Protein AF-X1GBG1-F1 (afdb_monomer_lite)

Radius of gyration: 18.0 Å; chains: 1; bounding box: 41×39×55 Å

Structure (mmCIF, N/CA/C/O backbone):
data_AF-X1GBG1-F1
#
_entry.id   AF-X1GBG1-F1
#
loop_
_atom_site.group_PDB
_atom_site.id
_atom_site.type_symbol
_atom_site.label_atom_id
_atom_site.label_alt_id
_atom_site.label_comp_id
_atom_site.label_asym_id
_atom_site.label_entity_id
_atom_site.label_seq_id
_atom_site.pdbx_PDB_ins_code
_atom_site.Cartn_x
_atom_site.Cartn_y
_atom_site.Cartn_z
_atom_site.occupancy
_atom_site.B_iso_or_equiv
_atom_site.auth_seq_id
_atom_site.auth_comp_id
_atom_site.auth_asym_id
_atom_site.auth_atom_id
_atom_site.pdbx_PDB_model_num
ATOM 1 N N . ASP A 1 1 ? -18.356 -26.368 12.156 1.00 60.72 1 ASP A N 1
ATOM 2 C CA . ASP A 1 1 ? -19.304 -25.322 11.722 1.00 60.72 1 ASP A CA 1
ATOM 3 C C . ASP A 1 1 ? -18.580 -24.030 11.396 1.00 60.72 1 ASP A C 1
ATOM 5 O O . ASP A 1 1 ? -17.586 -23.720 12.041 1.00 60.72 1 ASP A O 1
ATOM 9 N N . THR A 1 2 ? -19.026 -23.311 10.364 1.00 82.19 2 THR A N 1
ATOM 10 C CA . THR A 1 2 ? -18.533 -21.966 10.023 1.00 82.19 2 THR A CA 1
ATOM 11 C C . THR A 1 2 ? -19.653 -20.953 10.252 1.00 82.19 2 THR A C 1
ATOM 13 O O . THR A 1 2 ? -20.828 -21.306 10.235 1.00 82.19 2 THR A O 1
ATOM 16 N N . MET A 1 3 ? -19.308 -19.677 10.428 1.00 81.81 3 MET A N 1
ATOM 17 C CA . MET A 1 3 ? -20.283 -18.601 10.669 1.00 81.81 3 MET A CA 1
ATOM 18 C C . MET A 1 3 ? -21.150 -18.245 9.441 1.00 81.81 3 MET A C 1
ATOM 20 O O . MET A 1 3 ? -21.905 -17.280 9.494 1.00 81.81 3 MET A O 1
ATOM 24 N N . GLY A 1 4 ? -21.001 -18.938 8.303 1.00 89.69 4 GLY A N 1
ATOM 25 C CA . GLY A 1 4 ? -21.716 -18.628 7.054 1.00 89.69 4 GLY A CA 1
ATOM 26 C C . GLY A 1 4 ? -21.374 -17.268 6.422 1.00 89.69 4 GLY A C 1
ATOM 27 O O . GLY A 1 4 ? -21.965 -16.890 5.413 1.00 89.69 4 GLY A O 1
ATOM 28 N N . ALA A 1 5 ? -20.419 -16.526 6.990 1.00 88.25 5 ALA A N 1
ATOM 29 C CA . ALA A 1 5 ? -20.007 -15.219 6.499 1.00 88.25 5 ALA A CA 1
ATOM 30 C C . ALA A 1 5 ? -19.201 -15.336 5.195 1.00 88.25 5 ALA A C 1
ATOM 32 O O . ALA A 1 5 ? -18.322 -16.190 5.054 1.00 88.25 5 ALA A O 1
ATOM 33 N N . LYS A 1 6 ? -19.476 -14.440 4.242 1.00 91.06 6 LYS A N 1
ATOM 34 C CA . LYS A 1 6 ? -18.751 -14.379 2.971 1.00 91.06 6 LYS A CA 1
ATOM 35 C C . LYS A 1 6 ? -17.321 -13.885 3.200 1.00 91.06 6 LYS A C 1
ATOM 37 O O . LYS A 1 6 ? -17.121 -12.802 3.744 1.00 91.06 6 LYS A O 1
ATOM 42 N N . LEU A 1 7 ? -16.336 -14.637 2.712 1.00 92.50 7 LEU A N 1
ATOM 43 C CA . LEU A 1 7 ? -14.944 -14.196 2.692 1.00 92.50 7 LEU A CA 1
ATOM 44 C C . LEU A 1 7 ? -14.714 -13.235 1.522 1.00 92.50 7 LEU A C 1
ATOM 46 O O . LEU A 1 7 ? -15.014 -13.556 0.371 1.00 92.50 7 LEU A O 1
ATOM 50 N N . LEU A 1 8 ? -14.172 -12.057 1.820 1.00 94.06 8 LEU A N 1
ATOM 51 C CA . LEU A 1 8 ? -13.908 -11.004 0.847 1.00 94.06 8 LEU A CA 1
ATOM 52 C C . LEU A 1 8 ? -12.472 -10.501 1.008 1.00 94.06 8 LEU A C 1
ATOM 54 O O . LEU A 1 8 ? -12.081 -10.081 2.092 1.00 94.06 8 LEU A O 1
ATOM 58 N N . MET A 1 9 ? -11.712 -10.485 -0.087 1.00 95.88 9 MET A N 1
ATOM 59 C CA . MET A 1 9 ? -10.422 -9.791 -0.139 1.00 95.88 9 MET A CA 1
ATOM 60 C C . MET A 1 9 ? -10.686 -8.295 -0.319 1.00 95.88 9 MET A C 1
ATOM 62 O O . MET A 1 9 ? -11.275 -7.907 -1.334 1.00 95.88 9 MET A O 1
ATOM 66 N N . LEU A 1 10 ? -10.304 -7.472 0.661 1.00 96.62 10 LEU A N 1
ATOM 67 C CA . LEU A 1 10 ? -10.627 -6.039 0.679 1.00 96.62 10 LEU A CA 1
ATOM 68 C C . LEU A 1 10 ? -9.930 -5.247 -0.439 1.00 96.62 10 LEU A C 1
ATOM 70 O O . LEU A 1 10 ? -10.446 -4.224 -0.877 1.00 96.62 10 LEU A O 1
ATOM 74 N N . ASP A 1 11 ? -8.781 -5.712 -0.924 1.00 97.06 11 ASP A N 1
ATOM 75 C CA . ASP A 1 11 ? -8.021 -5.110 -2.027 1.00 97.06 11 ASP A CA 1
ATOM 76 C C . ASP A 1 11 ? -8.216 -5.852 -3.365 1.00 97.06 11 ASP A C 1
ATOM 78 O O . ASP A 1 11 ? -7.444 -5.705 -4.320 1.00 97.06 11 ASP A O 1
ATOM 82 N N . GLY A 1 12 ? -9.294 -6.636 -3.455 1.00 95.75 12 GLY A N 1
ATOM 83 C CA . GLY A 1 12 ? -9.633 -7.450 -4.617 1.00 95.75 12 GLY A CA 1
ATOM 84 C C . GLY A 1 12 ? -8.842 -8.759 -4.683 1.00 95.75 12 GLY A C 1
ATOM 85 O O . GLY A 1 12 ? -7.922 -9.005 -3.913 1.00 95.75 12 GLY A O 1
ATOM 86 N N . LEU A 1 13 ? -9.199 -9.634 -5.627 1.00 93.56 13 LEU A N 1
ATOM 87 C CA . LEU A 1 13 ? -8.642 -10.997 -5.702 1.00 93.56 13 LEU A CA 1
ATOM 88 C C . LEU A 1 13 ? -7.121 -11.042 -5.922 1.00 93.56 13 LEU A C 1
ATOM 90 O O . LEU A 1 13 ? -6.471 -12.001 -5.519 1.00 93.56 13 LEU A O 1
ATOM 94 N N . VAL A 1 14 ? -6.562 -10.016 -6.567 1.00 92.81 14 VAL A N 1
ATOM 95 C CA . VAL A 1 14 ? -5.130 -9.925 -6.907 1.00 92.81 14 VAL A CA 1
ATOM 96 C C . VAL A 1 14 ? -4.407 -8.776 -6.191 1.00 92.81 14 VAL A C 1
ATOM 98 O O . VAL A 1 14 ? -3.224 -8.541 -6.445 1.00 92.81 14 VAL A O 1
ATOM 101 N N . GLY A 1 15 ? -5.092 -8.062 -5.290 1.00 94.31 15 GLY A N 1
ATOM 102 C CA . GLY A 1 15 ? -4.516 -6.971 -4.499 1.00 94.31 15 GLY A CA 1
ATOM 103 C C . GLY A 1 15 ? -4.257 -5.668 -5.264 1.00 94.31 15 GLY A C 1
ATOM 104 O O . GLY A 1 15 ? -3.269 -4.979 -5.002 1.00 94.31 15 GLY A O 1
ATOM 105 N N . THR A 1 16 ? -5.090 -5.358 -6.262 1.00 96.00 16 THR A N 1
ATOM 106 C CA . THR A 1 16 ? -4.973 -4.155 -7.112 1.00 96.00 16 THR A CA 1
ATOM 107 C C . THR A 1 16 ? -6.126 -3.169 -6.956 1.00 96.00 16 THR A C 1
ATOM 109 O O . THR A 1 16 ? -6.041 -2.065 -7.503 1.00 96.00 16 THR A O 1
ATOM 112 N N . ASP A 1 17 ? -7.198 -3.544 -6.250 1.00 97.50 17 ASP A N 1
ATOM 113 C CA . ASP A 1 17 ? -8.271 -2.612 -5.911 1.00 97.50 17 ASP A CA 1
ATOM 114 C C . ASP A 1 17 ? -7.799 -1.743 -4.749 1.00 97.50 17 ASP A C 1
ATOM 116 O O . ASP A 1 17 ? -7.669 -2.186 -3.608 1.00 97.50 17 ASP A O 1
ATOM 120 N N . ILE A 1 18 ? -7.462 -0.504 -5.084 1.00 97.56 18 ILE A N 1
ATOM 121 C CA . ILE A 1 18 ? -6.836 0.445 -4.167 1.00 97.56 18 ILE A CA 1
ATOM 122 C C . ILE A 1 18 ? -7.566 1.774 -4.234 1.00 97.56 18 ILE A C 1
ATOM 124 O O . ILE A 1 18 ? -8.017 2.189 -5.306 1.00 97.56 18 ILE A O 1
ATOM 128 N N . ILE A 1 19 ? -7.575 2.468 -3.109 1.00 97.81 19 ILE A N 1
ATOM 129 C CA . ILE A 1 19 ? -7.924 3.877 -3.008 1.00 97.81 19 ILE A CA 1
ATOM 130 C C . ILE A 1 19 ? -6.669 4.610 -2.553 1.00 97.81 19 ILE A C 1
ATOM 132 O O . ILE A 1 19 ? -6.057 4.251 -1.547 1.00 97.81 19 ILE A O 1
ATOM 136 N N . LYS A 1 20 ? -6.264 5.613 -3.331 1.00 97.69 20 LYS A N 1
ATOM 137 C CA . LYS A 1 20 ? -5.191 6.530 -2.953 1.00 97.69 20 LYS A CA 1
ATOM 138 C C . LYS A 1 20 ? -5.778 7.546 -1.982 1.00 97.69 20 LYS A C 1
ATOM 140 O O . LYS A 1 20 ? -6.573 8.387 -2.392 1.00 97.69 20 LYS A O 1
ATOM 145 N N . GLN A 1 21 ? -5.438 7.414 -0.707 1.00 98.06 21 GLN A N 1
ATOM 146 C CA . GLN A 1 21 ? -5.943 8.276 0.352 1.00 98.06 21 GLN A CA 1
ATOM 147 C C . GLN A 1 21 ? -4.839 9.241 0.789 1.00 98.06 21 GLN A C 1
ATOM 149 O O . GLN A 1 21 ? -3.838 8.777 1.343 1.00 98.06 21 GLN A O 1
ATOM 154 N N . PRO A 1 22 ? -5.002 10.559 0.591 1.00 98.25 22 PRO A N 1
ATOM 155 C CA . PRO A 1 22 ? -4.120 11.551 1.188 1.00 98.25 22 PRO A CA 1
ATOM 156 C C . PRO A 1 22 ? -4.129 11.430 2.713 1.00 98.25 22 PRO A C 1
ATOM 158 O O . PRO A 1 22 ? -5.180 11.224 3.321 1.00 98.25 22 PRO A O 1
ATOM 161 N N . VAL A 1 23 ? -2.963 11.574 3.333 1.00 97.38 23 VAL A N 1
ATOM 162 C CA . VAL A 1 23 ? -2.811 11.536 4.789 1.00 97.38 23 VAL A CA 1
ATOM 163 C C . VAL A 1 23 ? -1.731 12.520 5.215 1.00 97.38 23 VAL A C 1
ATOM 165 O O . VAL A 1 23 ? -0.752 12.717 4.503 1.00 97.38 23 VAL A O 1
ATOM 168 N N . ASN A 1 24 ? -1.879 13.131 6.386 1.00 96.06 24 ASN A N 1
ATOM 169 C CA . ASN A 1 24 ? -0.806 13.910 7.003 1.00 96.06 24 ASN A CA 1
ATOM 170 C C . ASN A 1 24 ? 0.032 13.010 7.927 1.00 96.06 24 ASN A C 1
ATOM 172 O O . ASN A 1 24 ? 0.028 13.174 9.147 1.00 96.06 24 ASN A O 1
ATOM 176 N N . GLY A 1 25 ? 0.664 11.991 7.341 1.00 95.69 25 GLY A N 1
ATOM 177 C CA . GLY A 1 25 ? 1.496 11.029 8.057 1.00 95.69 25 GLY A CA 1
ATOM 178 C C . GLY A 1 25 ? 2.918 11.542 8.282 1.00 95.69 25 GLY A C 1
ATOM 179 O O . GLY A 1 25 ? 3.383 12.485 7.641 1.00 95.69 25 GLY A O 1
ATOM 180 N N . LYS A 1 26 ? 3.652 10.895 9.190 1.00 97.50 26 LYS A N 1
ATOM 181 C CA . LYS A 1 26 ? 5.040 11.273 9.509 1.00 97.50 26 LYS A CA 1
ATOM 182 C C . LYS A 1 26 ? 6.023 10.888 8.395 1.00 97.50 26 LYS A C 1
ATOM 184 O O . LYS A 1 26 ? 7.070 11.515 8.243 1.00 97.50 26 LYS A O 1
ATOM 189 N N . ARG A 1 27 ? 5.728 9.829 7.642 1.00 97.38 27 ARG A N 1
ATOM 190 C CA . ARG A 1 27 ? 6.542 9.285 6.542 1.00 97.38 27 ARG A CA 1
ATOM 191 C C . ARG A 1 27 ? 5.776 9.288 5.221 1.00 97.38 27 ARG A C 1
ATOM 193 O O . ARG A 1 27 ? 6.407 9.417 4.173 1.00 97.38 27 ARG A O 1
ATOM 200 N N . PHE A 1 28 ? 4.452 9.152 5.252 1.00 97.94 28 PHE A N 1
ATOM 201 C CA . PHE A 1 28 ? 3.602 9.143 4.064 1.00 97.94 28 PHE A CA 1
ATOM 202 C C . PHE A 1 28 ? 2.661 10.343 4.006 1.00 97.94 28 PHE A C 1
ATOM 204 O O . PHE A 1 28 ? 2.037 10.715 4.989 1.00 97.94 28 PHE A O 1
ATOM 211 N N . ASN A 1 29 ? 2.519 10.896 2.802 1.00 97.81 29 ASN A N 1
ATOM 212 C CA . ASN A 1 29 ? 1.522 11.909 2.442 1.00 97.81 29 ASN A CA 1
ATOM 213 C C . ASN A 1 29 ? 0.273 11.324 1.746 1.00 97.81 29 ASN A C 1
ATOM 215 O O . ASN A 1 29 ? -0.708 12.016 1.499 1.00 97.81 29 ASN A O 1
ATOM 219 N N . GLU A 1 30 ? 0.336 10.048 1.374 1.00 98.06 30 GLU A N 1
ATOM 220 C CA . GLU A 1 30 ? -0.714 9.296 0.685 1.00 98.06 30 GLU A CA 1
ATOM 221 C C . GLU A 1 30 ? -0.502 7.815 0.998 1.00 98.06 30 GLU A C 1
ATOM 223 O O . GLU A 1 30 ? 0.645 7.361 1.011 1.00 98.06 30 GLU A O 1
ATOM 228 N N . VAL A 1 31 ? -1.568 7.058 1.221 1.00 98.44 31 VAL A N 1
ATOM 229 C CA . VAL A 1 31 ? -1.504 5.612 1.464 1.00 98.44 31 VAL A CA 1
ATOM 230 C C . VAL A 1 31 ? -2.466 4.857 0.555 1.00 98.44 31 VAL A C 1
ATOM 232 O O . VAL A 1 31 ? -3.418 5.420 0.013 1.00 98.44 31 VAL A O 1
ATOM 235 N N . LEU A 1 32 ? -2.200 3.564 0.366 1.00 98.44 32 LEU A N 1
ATOM 236 C CA . LEU A 1 32 ? -2.949 2.706 -0.552 1.00 98.44 32 LEU A CA 1
ATOM 237 C C . LEU A 1 32 ? -3.967 1.857 0.212 1.00 98.44 32 LEU A C 1
ATOM 239 O O . LEU A 1 32 ? -3.726 0.676 0.484 1.00 98.44 32 LEU A O 1
ATOM 243 N N . VAL A 1 33 ? -5.099 2.469 0.551 1.00 98.56 33 VAL A N 1
ATOM 244 C CA . VAL A 1 33 ? -6.216 1.840 1.268 1.00 98.56 33 VAL A CA 1
ATOM 245 C C . VAL A 1 33 ? -6.855 0.747 0.404 1.00 98.56 33 VAL A C 1
ATOM 247 O O . VAL A 1 33 ? -6.912 0.866 -0.823 1.00 98.56 33 VAL A O 1
ATOM 250 N N . ALA A 1 34 ? -7.309 -0.341 1.028 1.00 98.38 34 ALA A N 1
ATOM 251 C CA . ALA A 1 34 ? -7.969 -1.440 0.331 1.00 98.38 34 ALA A CA 1
ATOM 252 C C . ALA A 1 34 ? -9.305 -0.980 -0.285 1.00 98.38 34 ALA A C 1
ATOM 254 O O . ALA A 1 34 ? -10.174 -0.444 0.403 1.00 98.38 34 ALA A O 1
ATOM 255 N N . GLY A 1 35 ? -9.467 -1.154 -1.599 1.00 97.94 35 GLY A N 1
ATOM 256 C CA . GLY A 1 35 ? -10.483 -0.426 -2.361 1.00 97.94 35 GLY A CA 1
ATOM 257 C C . GLY A 1 35 ? -11.932 -0.820 -2.089 1.00 97.94 35 GLY A C 1
ATOM 258 O O . GLY A 1 35 ? -12.828 0.007 -2.261 1.00 97.94 35 GLY A O 1
ATOM 259 N N . ARG A 1 36 ? -12.184 -2.037 -1.603 1.00 97.75 36 ARG A N 1
ATOM 260 C CA . ARG A 1 36 ? -13.540 -2.499 -1.277 1.00 97.75 36 ARG A CA 1
ATOM 261 C C . ARG A 1 36 ? -14.049 -1.993 0.062 1.00 97.75 36 ARG A C 1
ATOM 263 O O . ARG A 1 36 ? -15.216 -2.195 0.365 1.00 97.75 36 ARG A O 1
ATOM 270 N N . LEU A 1 37 ? -13.231 -1.277 0.837 1.00 97.25 37 LEU A N 1
ATOM 271 C CA . LEU A 1 37 ? -13.713 -0.593 2.039 1.00 97.25 37 LEU A CA 1
ATOM 272 C C . LEU A 1 37 ? -14.858 0.387 1.740 1.00 97.25 37 LEU A C 1
ATOM 274 O O . LEU A 1 37 ? -15.718 0.575 2.589 1.00 97.25 37 LEU A O 1
ATOM 278 N N . LYS A 1 38 ? -14.938 0.917 0.511 1.00 96.81 38 LYS A N 1
ATOM 279 C CA . LYS A 1 38 ? -16.061 1.738 0.024 1.00 96.81 38 LYS A CA 1
ATOM 280 C C . LYS A 1 38 ? -17.423 1.029 0.011 1.00 96.81 38 LYS A C 1
ATOM 282 O O . LYS A 1 38 ? -18.439 1.692 -0.151 1.00 96.81 38 LYS A O 1
ATOM 287 N N . GLU A 1 39 ? -17.444 -0.302 0.083 1.00 97.19 39 GLU A N 1
ATOM 288 C CA . GLU A 1 39 ? -18.663 -1.119 0.004 1.00 97.19 39 GLU A CA 1
ATOM 289 C C . GLU A 1 39 ? -19.354 -1.294 1.368 1.00 97.19 39 GLU A C 1
ATOM 291 O O . GLU A 1 39 ? -20.394 -1.946 1.432 1.00 97.19 39 GLU A O 1
ATOM 296 N N . PHE A 1 40 ? -18.782 -0.761 2.455 1.00 97.12 40 PHE A N 1
ATOM 297 C CA . PHE A 1 40 ? -19.249 -1.003 3.821 1.00 97.12 40 PHE A CA 1
ATOM 298 C C . PHE A 1 40 ? -19.528 0.301 4.574 1.00 97.12 40 PHE A C 1
ATOM 300 O O . PHE A 1 40 ? -18.746 1.247 4.507 1.00 97.12 40 PHE A O 1
ATOM 307 N N . ASP A 1 41 ? -20.605 0.315 5.361 1.00 98.00 41 ASP A N 1
ATOM 308 C CA . ASP A 1 41 ? -20.988 1.471 6.184 1.00 98.00 41 ASP A CA 1
ATOM 309 C C . ASP A 1 41 ? -20.281 1.503 7.547 1.00 98.00 41 ASP A C 1
ATOM 311 O O . ASP A 1 41 ? -20.004 2.575 8.086 1.00 98.00 41 ASP A O 1
ATOM 315 N N . HIS A 1 42 ? -19.987 0.321 8.100 1.00 98.12 42 HIS A N 1
ATOM 316 C CA . HIS A 1 42 ? -19.395 0.129 9.423 1.00 98.12 42 HIS A CA 1
ATOM 317 C C . HIS A 1 42 ? -18.372 -1.009 9.416 1.00 98.12 42 HIS A C 1
ATOM 319 O O . HIS A 1 42 ? -18.482 -1.960 8.640 1.00 98.12 42 HIS A O 1
ATOM 325 N N . MET A 1 43 ? -17.394 -0.934 10.319 1.00 97.56 43 MET A N 1
ATOM 326 C CA . MET A 1 43 ? -16.343 -1.938 10.471 1.00 97.56 43 MET A CA 1
ATOM 327 C C . MET A 1 43 ? -16.233 -2.384 11.927 1.00 97.56 43 MET A C 1
ATOM 329 O O . MET A 1 43 ? -16.052 -1.560 12.819 1.00 97.56 43 MET A O 1
ATOM 333 N N . ILE A 1 44 ? -16.271 -3.698 12.160 1.00 97.06 44 ILE A N 1
ATOM 334 C CA . ILE A 1 44 ? -15.879 -4.304 13.437 1.00 97.06 44 ILE A CA 1
ATOM 335 C C . ILE A 1 44 ? -14.502 -4.931 13.246 1.00 97.06 44 ILE A C 1
ATOM 337 O O . ILE A 1 44 ? -14.351 -5.931 12.546 1.00 97.06 44 ILE A O 1
ATOM 341 N N . LEU A 1 45 ? -13.490 -4.344 13.877 1.00 96.69 45 LEU A N 1
ATOM 342 C CA . LEU A 1 45 ? -12.113 -4.802 13.792 1.00 96.69 45 LEU A CA 1
ATOM 343 C C . LEU A 1 45 ? -11.793 -5.746 14.954 1.00 96.69 45 LEU A C 1
ATOM 345 O O . LEU A 1 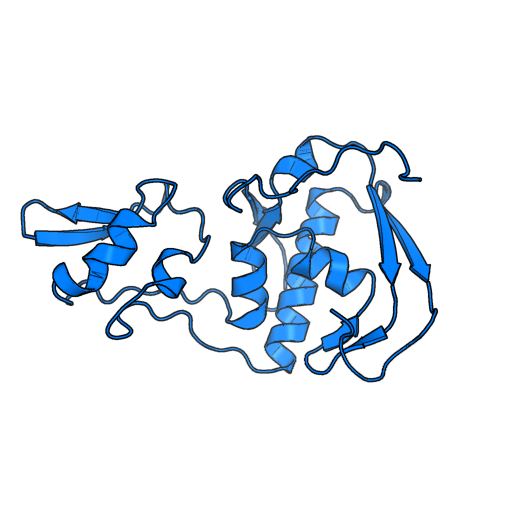45 ? -11.215 -5.348 15.969 1.00 96.69 45 LEU A O 1
ATOM 349 N N . ALA A 1 46 ? -12.167 -7.013 14.791 1.00 94.88 46 ALA A N 1
ATOM 350 C CA . ALA A 1 46 ? -11.793 -8.082 15.709 1.00 94.88 46 ALA A CA 1
ATOM 351 C C . ALA A 1 46 ? -10.316 -8.444 15.507 1.00 94.88 46 ALA A C 1
ATOM 353 O O . ALA A 1 46 ? -9.910 -8.855 14.421 1.00 94.88 46 ALA A O 1
ATOM 354 N N . THR A 1 47 ? -9.495 -8.246 16.538 1.00 94.44 47 THR A N 1
ATOM 355 C CA . THR A 1 47 ? -8.047 -8.439 16.448 1.00 94.44 47 THR A CA 1
ATOM 356 C C . THR A 1 47 ? -7.505 -9.236 17.619 1.00 94.44 47 THR A C 1
ATOM 358 O O . THR A 1 47 ? -7.758 -8.927 18.781 1.00 94.44 47 THR A O 1
ATOM 361 N N . HIS A 1 48 ? -6.682 -10.225 17.298 1.00 92.06 48 HIS A N 1
ATOM 362 C CA . HIS A 1 48 ? -5.869 -10.928 18.275 1.00 92.06 48 HIS A CA 1
ATOM 363 C C . HIS A 1 48 ? -4.664 -10.075 18.679 1.00 92.06 48 HIS A C 1
ATOM 365 O O . HIS A 1 48 ? -3.880 -9.642 17.828 1.00 92.06 48 HIS A O 1
ATOM 371 N N . PHE A 1 49 ? -4.533 -9.800 19.973 1.00 90.56 49 PHE A N 1
ATOM 372 C CA . PHE A 1 49 ? -3.406 -9.055 20.516 1.00 90.56 49 PHE A CA 1
ATOM 373 C C . PHE A 1 49 ? -2.258 -9.998 20.879 1.00 90.56 49 PHE A C 1
ATOM 375 O O . PHE A 1 49 ? -2.458 -10.971 21.603 1.00 90.56 49 PHE A O 1
ATOM 382 N N . LYS A 1 50 ? -1.043 -9.682 20.412 1.00 88.88 50 LYS A N 1
ATOM 383 C CA . LYS A 1 50 ? 0.131 -10.558 20.574 1.00 88.88 50 LYS A CA 1
ATOM 384 C C . LYS A 1 50 ? 1.464 -9.835 20.350 1.00 88.88 50 LYS A C 1
ATOM 386 O O . LYS A 1 50 ? 1.496 -8.776 19.725 1.00 88.88 50 LYS A O 1
ATOM 391 N N . GLY A 1 51 ? 2.583 -10.386 20.827 1.00 86.31 51 GLY A N 1
ATOM 392 C CA . GLY A 1 51 ? 3.924 -9.804 20.616 1.00 86.31 51 GLY A CA 1
ATOM 393 C C . GLY A 1 51 ? 4.413 -9.992 19.176 1.00 86.31 51 GLY A C 1
ATOM 394 O O . GLY A 1 51 ? 4.123 -11.011 18.572 1.00 86.31 51 GLY A O 1
ATOM 395 N N . HIS A 1 52 ? 5.115 -9.042 18.555 1.00 86.56 52 HIS A N 1
ATOM 396 C CA . HIS A 1 52 ? 5.557 -9.147 17.153 1.00 86.56 52 HIS A CA 1
ATOM 397 C C . HIS A 1 52 ? 6.975 -8.598 16.958 1.00 86.56 52 HIS A C 1
ATOM 399 O O . HIS A 1 52 ? 7.235 -7.431 17.247 1.00 86.56 52 HIS A O 1
ATOM 405 N N . GLY A 1 53 ? 7.878 -9.408 16.394 1.00 84.56 53 GLY A N 1
ATOM 406 C CA . GLY A 1 53 ? 9.307 -9.074 16.289 1.00 84.56 53 GLY A CA 1
ATOM 407 C C . GLY A 1 53 ? 9.606 -7.758 15.558 1.00 84.56 53 GLY A C 1
ATOM 408 O O . GLY A 1 53 ? 10.510 -7.027 15.956 1.00 84.56 53 GLY A O 1
ATOM 409 N N . GLY A 1 54 ? 8.812 -7.410 14.539 1.00 85.31 54 GLY A N 1
ATOM 410 C CA . GLY A 1 54 ? 8.985 -6.164 13.783 1.00 85.31 54 GLY A CA 1
ATOM 411 C C . GLY A 1 54 ? 8.282 -4.948 14.394 1.00 85.31 54 GLY A C 1
ATOM 412 O O . GLY A 1 54 ? 8.838 -3.857 14.420 1.00 85.31 54 GLY A O 1
ATOM 413 N N . SER A 1 55 ? 7.068 -5.113 14.924 1.00 88.69 55 SER A N 1
ATOM 414 C CA . SER A 1 55 ? 6.209 -3.983 15.341 1.00 88.69 55 SER A CA 1
ATOM 415 C C . SER A 1 55 ? 6.113 -3.809 16.856 1.00 88.69 55 SER A C 1
ATOM 417 O O . SER A 1 55 ? 5.393 -2.934 17.324 1.00 88.69 55 SER A O 1
ATOM 419 N N . GLY A 1 56 ? 6.792 -4.649 17.642 1.00 88.94 56 GLY A N 1
ATOM 420 C CA . GLY A 1 56 ? 6.595 -4.750 19.090 1.00 88.94 56 GLY A CA 1
ATOM 421 C C . GLY A 1 56 ? 5.332 -5.542 19.425 1.00 88.94 56 GLY A C 1
ATOM 422 O O . GLY A 1 56 ? 5.427 -6.632 19.981 1.00 88.94 56 GLY A O 1
ATOM 423 N N . PHE A 1 57 ? 4.167 -5.051 18.995 1.00 89.06 57 PHE A N 1
ATOM 424 C CA . PHE A 1 57 ? 2.872 -5.707 19.189 1.00 89.06 57 PHE A CA 1
ATOM 425 C C . PHE A 1 57 ? 2.069 -5.804 17.886 1.00 89.06 57 PHE A C 1
ATOM 427 O O . PHE A 1 57 ? 2.220 -5.001 16.960 1.00 89.06 57 PHE A O 1
ATOM 434 N N . GLY A 1 58 ? 1.222 -6.825 17.810 1.00 90.56 58 GLY A N 1
ATOM 435 C CA . GLY A 1 58 ? 0.080 -6.921 16.913 1.00 90.56 58 GLY A CA 1
ATOM 436 C C . GLY A 1 58 ? -1.196 -6.572 17.677 1.00 90.56 58 GLY A C 1
ATOM 437 O O . GLY A 1 58 ? -1.311 -6.857 18.864 1.00 90.56 58 GLY A O 1
ATOM 438 N N . GLY A 1 59 ? -2.129 -5.920 16.995 1.00 93.25 59 GLY A N 1
ATOM 439 C CA . GLY A 1 59 ? -3.365 -5.386 17.559 1.00 93.25 59 GLY A CA 1
ATOM 440 C C . GLY A 1 59 ? -4.081 -4.551 16.503 1.00 93.25 59 GLY A C 1
ATOM 441 O O . GLY A 1 59 ? -3.645 -4.522 15.344 1.00 93.25 59 GLY A O 1
ATOM 442 N N . SER A 1 60 ? -5.153 -3.857 16.885 1.00 96.25 60 SER A N 1
ATOM 443 C CA . SER A 1 60 ? -5.984 -3.080 15.953 1.00 96.25 60 SER A CA 1
ATOM 444 C C . SER A 1 60 ? -5.194 -2.165 15.011 1.00 96.25 60 SER A C 1
ATOM 446 O O . SER A 1 60 ? -5.474 -2.144 13.818 1.00 96.25 60 SER A O 1
ATOM 448 N N . ILE A 1 61 ? -4.154 -1.477 15.498 1.00 96.44 61 ILE A N 1
ATOM 449 C CA . ILE A 1 61 ? -3.336 -0.577 14.664 1.00 96.44 61 ILE A CA 1
ATOM 450 C C . ILE A 1 61 ? -2.643 -1.338 13.527 1.00 96.44 61 ILE A C 1
ATOM 452 O O . ILE A 1 61 ? -2.678 -0.894 12.385 1.00 96.44 61 ILE A O 1
ATOM 456 N N . LYS A 1 62 ? -2.047 -2.506 13.804 1.00 95.06 62 LYS A N 1
ATOM 457 C CA . LYS A 1 62 ? -1.418 -3.337 12.763 1.00 95.06 62 LYS A CA 1
ATOM 458 C C . LYS A 1 62 ? -2.465 -3.918 11.817 1.00 95.06 62 LYS A C 1
ATOM 460 O O . LYS A 1 62 ? -2.208 -4.021 10.622 1.00 95.06 62 LYS A O 1
ATOM 465 N N . ASN A 1 63 ? -3.632 -4.293 12.336 1.00 95.75 63 ASN A N 1
ATOM 466 C CA . ASN A 1 63 ? -4.717 -4.821 11.515 1.00 95.75 63 ASN A CA 1
ATOM 467 C C . ASN A 1 63 ? -5.232 -3.759 10.523 1.00 95.75 63 ASN A C 1
ATOM 469 O O . ASN A 1 63 ? -5.361 -4.042 9.337 1.00 95.75 63 ASN A O 1
ATOM 473 N N . LEU A 1 64 ? -5.361 -2.499 10.947 1.00 97.44 64 LEU A N 1
ATOM 474 C CA . LEU A 1 64 ? -5.614 -1.382 10.031 1.00 97.44 64 LEU A CA 1
ATOM 475 C C . LEU A 1 64 ? -4.434 -1.139 9.077 1.00 97.44 64 LEU A C 1
ATOM 477 O O . LEU A 1 64 ? -4.586 -1.215 7.861 1.00 97.44 64 LEU A O 1
ATOM 481 N N . GLY A 1 65 ? -3.243 -0.889 9.628 1.00 97.31 65 GLY A N 1
ATOM 482 C CA . GLY A 1 65 ? -2.075 -0.416 8.882 1.00 97.31 65 GLY A CA 1
ATOM 483 C C . GLY A 1 65 ? -1.433 -1.435 7.936 1.00 97.31 65 GLY A C 1
ATOM 484 O O . GLY A 1 65 ? -0.655 -1.049 7.064 1.00 97.31 65 GLY A O 1
ATOM 485 N N . ILE A 1 66 ? -1.745 -2.726 8.094 1.00 96.62 66 ILE A N 1
ATOM 486 C CA . ILE A 1 66 ? -1.269 -3.821 7.234 1.00 96.62 66 ILE A CA 1
ATOM 487 C C . ILE A 1 66 ? -2.422 -4.587 6.572 1.00 96.62 66 ILE A C 1
ATOM 489 O O . ILE A 1 66 ? -2.265 -5.016 5.433 1.00 96.62 66 ILE A O 1
ATOM 493 N N . GLY A 1 67 ? -3.542 -4.802 7.269 1.00 95.75 67 GLY A N 1
ATOM 494 C CA . GLY A 1 67 ? -4.656 -5.642 6.802 1.00 95.75 67 GLY A CA 1
ATOM 495 C C . GLY A 1 67 ? -5.767 -4.889 6.066 1.00 95.75 67 GLY A C 1
ATOM 496 O O . GLY A 1 67 ? -6.431 -5.478 5.219 1.00 95.75 67 GLY A O 1
ATOM 497 N N . CYS A 1 68 ? -5.946 -3.593 6.338 1.00 98.00 68 CYS A N 1
ATOM 498 C CA . CYS A 1 68 ? -6.937 -2.739 5.661 1.00 98.00 68 CYS A CA 1
ATOM 499 C C . CYS A 1 68 ? -6.321 -1.862 4.558 1.00 98.00 68 CYS A C 1
ATOM 501 O O . CYS A 1 68 ? -6.980 -0.993 3.983 1.00 98.00 68 CYS A O 1
ATOM 503 N N . VAL A 1 69 ? -5.052 -2.102 4.241 1.00 98.38 69 VAL A N 1
ATOM 504 C CA . VAL A 1 69 ? -4.370 -1.538 3.080 1.00 98.38 69 VAL A CA 1
ATOM 505 C C . VAL A 1 69 ? -4.195 -2.605 2.013 1.00 98.38 69 VAL A C 1
ATOM 507 O O . VAL A 1 69 ? -4.229 -3.803 2.282 1.00 98.38 69 VAL A O 1
ATOM 510 N N . SER A 1 70 ? -3.989 -2.163 0.783 1.00 97.69 70 SER A N 1
ATOM 511 C CA . SER A 1 70 ? -3.677 -3.060 -0.324 1.00 97.69 70 SER A CA 1
ATOM 512 C C . SER A 1 70 ? -2.330 -3.758 -0.153 1.00 97.69 70 SER A C 1
ATOM 514 O O . SER A 1 70 ? -1.460 -3.305 0.600 1.00 97.69 70 SER A O 1
ATOM 516 N N . LYS A 1 71 ? -2.090 -4.799 -0.955 1.00 96.06 71 LYS A N 1
ATOM 517 C CA . LYS A 1 71 ? -0.759 -5.402 -1.130 1.00 96.06 71 LYS A CA 1
ATOM 518 C C . LYS A 1 71 ? 0.345 -4.355 -1.318 1.00 96.06 71 LYS A C 1
ATOM 520 O O . LYS A 1 71 ? 1.421 -4.493 -0.739 1.00 96.06 71 LYS A O 1
ATOM 525 N N . GLY A 1 72 ? 0.063 -3.296 -2.079 1.00 96.56 72 GLY A N 1
ATOM 526 C CA . GLY A 1 72 ? 0.971 -2.168 -2.260 1.00 96.56 72 GLY A CA 1
ATOM 527 C C . GLY A 1 72 ? 1.243 -1.393 -0.981 1.00 96.56 72 GLY A C 1
ATOM 528 O O . GLY A 1 72 ? 2.401 -1.198 -0.623 1.00 96.56 72 GLY A O 1
ATOM 529 N N . GLY A 1 73 ? 0.190 -1.018 -0.254 1.00 97.69 73 GLY A N 1
ATOM 530 C CA . GLY A 1 73 ? 0.312 -0.320 1.028 1.00 97.69 73 GLY A CA 1
ATOM 531 C C . GLY A 1 73 ? 1.064 -1.146 2.075 1.00 97.69 73 GLY A C 1
ATOM 532 O O . GLY A 1 73 ? 1.875 -0.604 2.824 1.00 97.69 73 GLY A O 1
ATOM 533 N N . LYS A 1 74 ? 0.881 -2.474 2.076 1.00 97.19 74 LYS A N 1
ATOM 534 C CA . LYS A 1 74 ? 1.659 -3.396 2.914 1.00 97.19 74 LYS A CA 1
ATOM 535 C C . LYS A 1 74 ? 3.140 -3.387 2.547 1.00 97.19 74 LYS A C 1
ATOM 537 O O . LYS A 1 74 ? 3.969 -3.326 3.451 1.00 97.19 74 LYS A O 1
ATOM 542 N N . VAL A 1 75 ? 3.492 -3.464 1.261 1.00 97.38 75 VAL A N 1
ATOM 543 C CA . VAL A 1 75 ? 4.903 -3.388 0.835 1.00 97.38 75 VAL A CA 1
ATOM 544 C C . VAL A 1 75 ? 5.494 -2.034 1.211 1.00 97.38 75 VAL A C 1
ATOM 546 O O . VAL A 1 75 ? 6.575 -1.997 1.794 1.00 97.38 75 VAL A O 1
ATOM 549 N N . GLN A 1 76 ? 4.753 -0.950 0.974 1.00 97.81 76 GLN A N 1
ATOM 550 C CA . GLN A 1 76 ? 5.177 0.395 1.345 1.00 97.81 76 GLN A CA 1
ATOM 551 C C . GLN A 1 76 ? 5.434 0.516 2.841 1.00 97.81 76 GLN A C 1
ATOM 553 O O . GLN A 1 76 ? 6.444 1.094 3.203 1.00 97.81 76 GLN A O 1
ATOM 558 N N . ALA A 1 77 ? 4.614 -0.096 3.699 1.00 97.38 77 ALA A N 1
ATOM 559 C CA . ALA A 1 77 ? 4.871 -0.103 5.137 1.00 97.38 77 ALA A CA 1
ATOM 560 C C . ALA A 1 77 ? 6.209 -0.756 5.517 1.00 97.38 77 ALA A C 1
ATOM 562 O 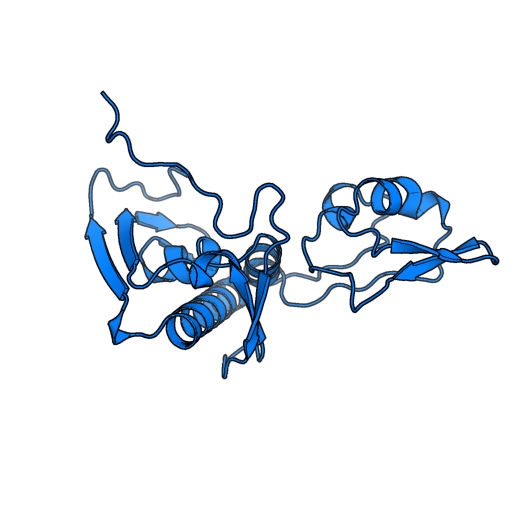O . ALA A 1 77 ? 6.797 -0.363 6.512 1.00 97.38 77 ALA A O 1
ATOM 563 N N . HIS A 1 78 ? 6.672 -1.765 4.769 1.00 96.25 78 HIS A N 1
ATOM 564 C CA . HIS A 1 78 ? 7.898 -2.513 5.087 1.00 96.25 78 HIS A CA 1
ATOM 565 C C . HIS A 1 78 ? 9.153 -1.952 4.417 1.00 96.25 78 HIS A C 1
ATOM 567 O O . HIS A 1 78 ? 10.254 -2.188 4.909 1.00 96.25 78 HIS A O 1
ATOM 573 N N . MET A 1 79 ? 9.004 -1.282 3.276 1.00 96.50 79 MET A N 1
ATOM 574 C CA . MET A 1 79 ? 10.126 -0.905 2.409 1.00 96.50 79 MET A CA 1
ATOM 575 C C . MET A 1 79 ? 10.188 0.603 2.138 1.00 96.50 79 MET A C 1
ATOM 577 O O . MET A 1 79 ? 11.203 1.101 1.658 1.00 96.50 79 MET A O 1
ATOM 581 N N . GLY A 1 80 ? 9.142 1.350 2.491 1.00 96.00 80 GLY A N 1
ATOM 582 C CA . GLY A 1 80 ? 8.934 2.729 2.072 1.00 96.00 80 GLY A CA 1
ATOM 583 C C . GLY A 1 80 ? 8.313 2.832 0.674 1.00 96.00 80 GLY A C 1
ATOM 584 O O . GLY A 1 80 ? 7.924 1.847 0.050 1.00 96.00 80 GLY A O 1
ATOM 585 N N . LYS A 1 81 ? 8.205 4.061 0.157 1.00 95.38 81 LYS A N 1
ATOM 586 C CA . LYS A 1 81 ? 7.578 4.339 -1.150 1.00 95.38 81 LYS A CA 1
ATOM 587 C C . LYS A 1 81 ? 8.506 4.172 -2.354 1.00 95.38 81 LYS A C 1
ATOM 589 O O . LYS A 1 81 ? 8.038 4.337 -3.481 1.00 95.38 81 LYS A O 1
ATOM 594 N N . LYS A 1 82 ? 9.793 3.872 -2.145 1.00 96.25 82 LYS A N 1
ATOM 595 C CA . LYS A 1 82 ? 10.737 3.712 -3.255 1.00 96.25 82 LYS A CA 1
ATOM 596 C C . LYS A 1 82 ? 10.232 2.600 -4.182 1.00 96.25 82 LYS A C 1
ATOM 598 O O . LYS A 1 82 ? 9.815 1.538 -3.724 1.00 96.25 82 LYS A O 1
ATOM 603 N N . PHE A 1 83 ? 10.187 2.884 -5.480 1.00 96.62 83 PHE A N 1
ATOM 604 C CA . PHE A 1 83 ? 9.778 1.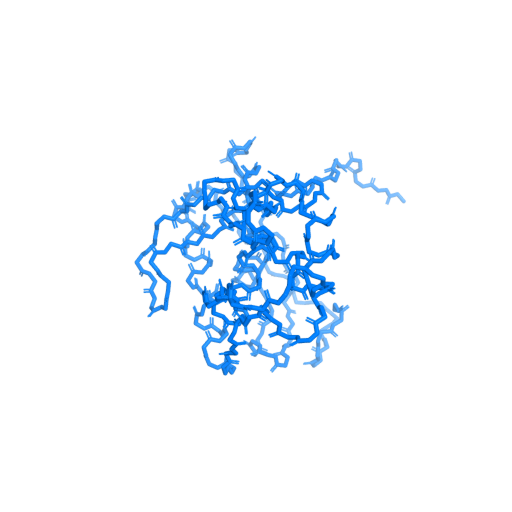925 -6.504 1.00 96.62 83 PHE A CA 1
ATOM 605 C C . PHE A 1 83 ? 10.324 2.351 -7.866 1.00 96.62 83 PHE A C 1
ATOM 607 O O . PHE A 1 83 ? 9.595 2.782 -8.763 1.00 96.62 83 PHE A O 1
ATOM 614 N N . GLU A 1 84 ? 11.642 2.290 -7.968 1.00 96.50 84 GLU A N 1
ATOM 615 C CA . GLU A 1 84 ? 12.415 2.802 -9.091 1.00 96.50 84 GLU A CA 1
ATOM 616 C C . GLU A 1 84 ? 12.810 1.659 -10.022 1.00 96.50 84 GLU A C 1
ATOM 618 O O . GLU A 1 84 ? 13.143 0.558 -9.582 1.00 96.50 84 GLU A O 1
ATOM 623 N N . PHE A 1 85 ? 12.745 1.923 -11.322 1.00 97.00 85 PHE A N 1
ATOM 624 C CA . PHE A 1 85 ? 13.092 0.974 -12.373 1.00 97.00 85 PHE A CA 1
ATOM 625 C C . PHE A 1 85 ? 14.358 1.473 -13.063 1.00 97.00 85 PHE A C 1
ATOM 627 O O . PHE A 1 85 ? 14.461 2.657 -13.385 1.00 97.00 85 PHE A O 1
ATOM 634 N N . ASN A 1 86 ? 15.307 0.578 -13.328 1.00 96.00 86 ASN A N 1
ATOM 635 C CA . ASN A 1 86 ? 16.429 0.882 -14.203 1.00 96.00 86 ASN A CA 1
ATOM 636 C C . ASN A 1 86 ? 15.959 0.832 -15.665 1.00 96.00 86 ASN A C 1
ATOM 638 O O . ASN A 1 86 ? 15.970 -0.228 -16.294 1.00 96.00 86 ASN A O 1
ATOM 642 N N . PHE A 1 87 ? 15.524 1.970 -16.201 1.00 94.06 87 PHE A N 1
ATOM 643 C CA . PHE A 1 87 ? 15.030 2.076 -17.579 1.00 94.06 87 PHE A CA 1
ATOM 644 C C . PHE A 1 87 ? 16.121 1.913 -18.652 1.00 94.06 87 PHE A C 1
ATOM 646 O O . PHE A 1 87 ? 15.793 1.799 -19.831 1.00 94.06 87 PHE A O 1
ATOM 653 N N . GLU A 1 88 ? 17.397 1.875 -18.260 1.00 92.50 88 GLU A N 1
ATOM 654 C CA . GLU A 1 88 ? 18.528 1.610 -19.157 1.00 92.50 88 GLU A CA 1
ATOM 655 C C . GLU A 1 88 ? 18.844 0.111 -19.276 1.00 92.50 88 GLU A C 1
ATOM 657 O O . GLU A 1 88 ? 19.585 -0.294 -20.171 1.00 92.50 88 GLU A O 1
ATOM 662 N N . ALA A 1 89 ? 18.287 -0.729 -18.395 1.00 93.00 89 ALA A N 1
ATOM 663 C CA . ALA A 1 89 ? 18.498 -2.169 -18.453 1.00 93.00 89 ALA A CA 1
ATOM 664 C C . ALA A 1 89 ? 17.807 -2.797 -19.684 1.00 93.00 89 ALA A C 1
ATOM 666 O O . ALA A 1 89 ? 16.731 -2.341 -20.087 1.00 93.00 89 ALA A O 1
ATOM 667 N N . PRO A 1 90 ? 18.375 -3.874 -20.261 1.00 92.94 90 PRO A N 1
ATOM 668 C CA . PRO A 1 90 ? 17.773 -4.570 -21.393 1.00 92.94 90 PRO A CA 1
ATOM 669 C C . PRO A 1 90 ? 16.357 -5.067 -21.087 1.00 92.94 90 PRO A C 1
ATOM 671 O O . PRO A 1 90 ? 16.084 -5.567 -19.993 1.00 92.94 90 PRO A O 1
ATOM 674 N N . ILE A 1 91 ? 15.457 -5.022 -22.074 1.00 93.62 91 ILE A N 1
ATOM 675 C CA . ILE A 1 91 ? 14.073 -5.494 -21.902 1.00 93.62 91 ILE A CA 1
ATOM 676 C C . ILE A 1 91 ? 13.987 -6.975 -21.497 1.00 93.62 91 ILE A C 1
ATOM 678 O O . ILE A 1 91 ? 13.060 -7.368 -20.784 1.00 93.62 91 ILE A O 1
ATOM 682 N N . SER A 1 92 ? 14.996 -7.779 -21.858 1.00 94.12 92 SER A N 1
ATOM 683 C CA . SER A 1 92 ? 15.139 -9.180 -21.440 1.00 94.12 92 SER A CA 1
ATOM 684 C C . SER A 1 92 ? 15.102 -9.359 -19.915 1.00 94.12 92 SER A C 1
ATOM 686 O O . SER A 1 92 ? 14.619 -10.376 -19.411 1.00 94.12 92 SER A O 1
ATOM 688 N N . ASP A 1 93 ? 15.545 -8.353 -19.156 1.00 95.44 93 ASP A N 1
ATOM 689 C CA . ASP A 1 93 ? 15.551 -8.383 -17.689 1.00 95.44 93 ASP A CA 1
ATOM 690 C C . ASP A 1 93 ? 14.156 -8.138 -17.092 1.00 95.44 93 ASP A C 1
ATOM 692 O O . ASP A 1 93 ? 13.880 -8.506 -15.944 1.00 95.44 93 ASP A O 1
ATOM 696 N N . TYR A 1 94 ? 13.241 -7.596 -17.900 1.00 96.38 94 TYR A N 1
ATOM 697 C CA . TYR A 1 94 ? 11.865 -7.279 -17.535 1.00 96.38 94 TYR A CA 1
ATOM 698 C C . TYR A 1 94 ? 10.826 -8.256 -18.088 1.00 96.38 94 TYR A C 1
ATOM 700 O O . TYR A 1 94 ? 9.656 -8.127 -17.737 1.00 96.38 94 TYR A O 1
ATOM 708 N N . GLU A 1 95 ? 11.195 -9.267 -18.879 1.00 94.62 95 GLU A N 1
ATOM 709 C CA . GLU A 1 95 ? 10.232 -10.189 -19.512 1.00 94.62 95 GLU A CA 1
ATOM 710 C C . GLU A 1 95 ? 9.195 -10.769 -18.537 1.00 94.62 95 GLU A C 1
ATOM 712 O O . GLU A 1 95 ? 8.000 -10.831 -18.831 1.00 94.62 95 GLU A O 1
ATOM 717 N N . LYS A 1 96 ? 9.637 -11.192 -17.345 1.00 96.50 96 LYS A N 1
ATOM 718 C CA . LYS A 1 96 ? 8.733 -11.707 -16.303 1.00 96.50 96 LYS A CA 1
ATOM 719 C C . LYS A 1 96 ? 7.899 -10.596 -15.662 1.00 96.50 96 LYS A C 1
ATOM 721 O O . LYS A 1 96 ? 6.740 -10.829 -15.329 1.00 96.50 96 LYS A O 1
ATOM 726 N N . CYS A 1 97 ? 8.473 -9.404 -15.511 1.00 97.38 97 CYS A N 1
ATOM 727 C CA . CYS A 1 97 ? 7.797 -8.221 -14.982 1.00 97.38 97 CYS A CA 1
ATOM 728 C C . CYS A 1 97 ? 6.642 -7.782 -15.894 1.00 97.38 97 CYS A C 1
ATOM 730 O O . CYS A 1 97 ? 5.562 -7.485 -15.385 1.00 97.38 97 CYS A O 1
ATOM 732 N N . LEU A 1 98 ? 6.852 -7.800 -17.217 1.00 96.50 98 LEU A N 1
ATOM 733 C CA . LEU A 1 98 ? 5.824 -7.528 -18.226 1.00 96.50 98 LEU A CA 1
ATOM 734 C C . LEU A 1 98 ? 4.664 -8.526 -18.097 1.00 96.50 98 LEU A C 1
ATOM 736 O O . LEU A 1 98 ? 3.514 -8.124 -17.951 1.00 96.50 98 LEU A O 1
ATOM 740 N N . LYS A 1 99 ? 4.977 -9.829 -18.062 1.00 96.44 99 LYS A N 1
ATOM 741 C CA . LYS A 1 99 ? 3.980 -10.914 -18.027 1.00 96.44 99 LYS A CA 1
ATOM 742 C C . LYS A 1 99 ? 3.136 -10.948 -16.752 1.00 96.44 99 LYS A C 1
ATOM 744 O O . LYS A 1 99 ? 1.967 -11.305 -16.817 1.00 96.44 99 LYS A O 1
ATOM 749 N N . ILE A 1 100 ? 3.712 -10.619 -15.593 1.00 96.94 100 ILE A N 1
ATOM 750 C CA . ILE A 1 100 ? 2.981 -10.674 -14.316 1.00 96.94 100 ILE A CA 1
ATOM 751 C C . ILE A 1 100 ? 2.137 -9.421 -14.047 1.00 96.94 100 ILE A C 1
ATOM 753 O O . ILE A 1 100 ? 1.353 -9.410 -13.101 1.00 96.94 100 ILE A O 1
ATOM 757 N N . CYS A 1 101 ? 2.324 -8.335 -14.806 1.00 97.12 101 CYS A N 1
ATOM 758 C CA . CYS A 1 101 ? 1.663 -7.067 -14.522 1.00 97.12 101 CYS A CA 1
ATOM 759 C C . CYS A 1 101 ? 0.142 -7.179 -14.754 1.00 97.12 101 CYS A C 1
ATOM 761 O O . CYS A 1 101 ? -0.296 -7.213 -15.900 1.00 97.12 101 CYS A O 1
ATOM 763 N N . PRO A 1 102 ? -0.698 -7.165 -13.702 1.00 95.81 102 PRO A N 1
ATOM 764 C CA . PRO A 1 102 ? -2.133 -7.442 -13.829 1.00 95.81 102 PRO A CA 1
ATOM 765 C C . PRO A 1 102 ? -2.897 -6.308 -14.522 1.00 95.81 102 PRO A C 1
ATOM 767 O O . PRO A 1 102 ? -4.029 -6.495 -14.953 1.00 95.81 102 PRO A O 1
ATOM 770 N N . THR A 1 103 ? -2.304 -5.114 -14.586 1.00 96.06 103 THR A N 1
ATOM 771 C CA . THR A 1 103 ? -2.923 -3.914 -15.154 1.00 96.06 103 THR A CA 1
ATOM 772 C C . THR A 1 103 ? -2.303 -3.493 -16.479 1.00 96.06 103 THR A C 1
ATOM 774 O O . THR A 1 103 ? -2.655 -2.436 -16.998 1.00 96.06 103 THR A O 1
ATOM 777 N N . ASN A 1 104 ? -1.376 -4.292 -17.028 1.00 95.88 104 ASN A N 1
ATOM 778 C CA . ASN A 1 104 ? -0.615 -3.954 -18.235 1.00 95.88 104 ASN A CA 1
ATOM 779 C C . ASN A 1 104 ? 0.064 -2.573 -18.143 1.00 95.88 104 ASN A C 1
ATOM 781 O O . ASN A 1 104 ? 0.172 -1.845 -19.129 1.00 95.88 104 ASN A O 1
ATOM 785 N N . ALA A 1 105 ? 0.497 -2.196 -16.935 1.00 97.50 105 ALA A N 1
ATOM 786 C CA . ALA A 1 105 ? 1.200 -0.943 -16.687 1.00 97.50 105 ALA A CA 1
ATOM 787 C C . ALA A 1 105 ? 2.649 -0.974 -17.187 1.00 97.50 105 ALA A C 1
ATOM 789 O O . ALA A 1 105 ? 3.251 0.075 -17.365 1.00 97.50 105 ALA A O 1
ATOM 790 N N . LEU A 1 106 ? 3.227 -2.156 -17.397 1.00 97.06 106 LEU A N 1
ATOM 791 C CA . LEU A 1 106 ? 4.561 -2.311 -17.966 1.00 97.06 106 LEU A CA 1
ATOM 792 C C . LEU A 1 106 ? 4.428 -2.768 -19.417 1.00 97.06 106 LEU A C 1
ATOM 794 O O . LEU A 1 106 ? 3.719 -3.736 -19.691 1.00 97.06 106 LEU A O 1
ATOM 798 N N . ARG A 1 107 ? 5.106 -2.079 -20.333 1.00 94.94 107 ARG A N 1
ATOM 799 C CA . ARG A 1 107 ? 5.106 -2.393 -21.765 1.00 94.94 107 ARG A CA 1
ATOM 800 C C . ARG A 1 107 ? 6.479 -2.161 -22.374 1.00 94.94 107 ARG A C 1
ATOM 802 O O . ARG A 1 107 ? 7.257 -1.362 -21.864 1.00 94.94 107 ARG A O 1
ATOM 809 N N . GLU A 1 108 ? 6.744 -2.843 -23.473 1.00 94.81 108 GLU A N 1
ATOM 810 C CA . GLU A 1 108 ? 7.908 -2.584 -24.313 1.00 94.81 108 GLU A CA 1
ATOM 811 C C . GLU A 1 108 ? 7.587 -1.453 -25.300 1.00 94.81 108 GLU A C 1
ATOM 813 O O . GLU A 1 108 ? 6.479 -1.367 -25.843 1.00 94.81 108 GLU A O 1
ATOM 818 N N . SER A 1 109 ? 8.528 -0.533 -25.473 1.00 91.69 109 SER A N 1
ATOM 819 C CA . SER A 1 109 ? 8.470 0.529 -26.470 1.00 91.69 109 SER A CA 1
ATOM 820 C C . SER A 1 109 ? 8.914 0.023 -27.850 1.00 91.69 109 SER A C 1
ATOM 822 O O . SER A 1 109 ? 9.584 -1.003 -27.944 1.00 91.69 109 SER A O 1
ATOM 824 N N . PRO A 1 110 ? 8.619 0.754 -28.941 1.00 90.69 110 PRO A N 1
ATOM 825 C CA . PRO A 1 110 ? 9.110 0.387 -30.271 1.00 90.69 110 PRO A CA 1
ATOM 826 C C . PRO A 1 110 ? 10.642 0.308 -30.385 1.00 90.69 110 PRO A C 1
ATOM 828 O O . PRO A 1 110 ? 11.147 -0.420 -31.232 1.00 90.69 110 PRO A O 1
ATOM 831 N N . ASP A 1 111 ? 11.380 1.043 -29.545 1.00 89.81 111 ASP A N 1
ATOM 832 C CA . ASP A 1 111 ? 12.847 1.010 -29.455 1.00 89.81 111 ASP A CA 1
ATOM 833 C C . ASP A 1 111 ? 13.387 -0.050 -28.473 1.00 89.81 111 ASP A C 1
ATOM 835 O O . ASP A 1 111 ? 14.575 -0.042 -28.160 1.00 89.81 111 ASP A O 1
ATOM 839 N N . GLY A 1 112 ? 12.540 -0.968 -27.989 1.00 89.50 112 GLY A N 1
ATOM 840 C CA . GLY A 1 112 ? 12.952 -2.095 -27.146 1.00 89.50 112 GLY A CA 1
ATOM 841 C C . GLY A 1 112 ? 13.277 -1.718 -25.698 1.00 89.50 112 GLY A C 1
ATOM 842 O O . GLY A 1 112 ? 14.075 -2.390 -25.045 1.00 89.50 112 GLY A O 1
ATOM 843 N N . LYS A 1 113 ? 12.695 -0.629 -25.182 1.00 91.06 113 LYS A N 1
ATOM 844 C CA . LYS A 1 113 ? 12.868 -0.162 -23.798 1.00 91.06 113 LYS A CA 1
ATOM 845 C C . LYS A 1 113 ? 11.618 -0.394 -22.966 1.00 91.06 113 LYS A C 1
ATOM 847 O O . LYS A 1 113 ? 10.502 -0.495 -23.473 1.00 91.06 113 LYS A O 1
ATOM 852 N N . LEU A 1 114 ? 11.798 -0.446 -21.651 1.00 95.75 114 LEU A N 1
ATOM 853 C CA . LEU A 1 114 ? 10.675 -0.529 -20.730 1.00 95.75 114 LEU A CA 1
ATOM 854 C C . LEU A 1 114 ? 9.958 0.823 -20.636 1.00 95.75 114 LEU A C 1
ATOM 856 O O . LEU A 1 114 ? 10.571 1.846 -20.347 1.00 95.75 114 LEU A O 1
ATOM 860 N N . ILE A 1 115 ? 8.637 0.804 -20.766 1.00 95.19 115 ILE A N 1
ATOM 861 C CA . ILE A 1 115 ? 7.758 1.905 -20.380 1.00 95.19 115 ILE A CA 1
ATOM 862 C C . ILE A 1 115 ? 6.892 1.448 -19.211 1.00 95.19 115 ILE A C 1
ATOM 864 O O . ILE A 1 115 ? 6.268 0.384 -19.260 1.00 95.19 115 ILE A O 1
ATOM 868 N N . ARG A 1 116 ? 6.804 2.298 -18.186 1.00 96.44 116 ARG A N 1
ATOM 869 C CA . ARG A 1 116 ? 5.834 2.178 -17.100 1.00 96.44 116 ARG A CA 1
ATOM 870 C C . ARG A 1 116 ? 4.760 3.257 -17.238 1.00 96.44 116 ARG A C 1
ATOM 872 O O . ARG A 1 116 ? 5.054 4.444 -17.212 1.00 96.44 116 ARG A O 1
ATOM 879 N N . ASP A 1 117 ? 3.517 2.825 -17.375 1.00 96.88 117 ASP A N 1
ATOM 880 C CA . ASP A 1 117 ? 2.317 3.653 -17.325 1.00 96.88 117 ASP A CA 1
ATOM 881 C C . ASP A 1 117 ? 1.925 3.870 -15.853 1.00 96.88 117 ASP A C 1
ATOM 883 O O . ASP A 1 117 ? 1.458 2.952 -15.167 1.00 96.88 117 ASP A O 1
ATOM 887 N N . GLU A 1 118 ? 2.186 5.074 -15.341 1.00 94.25 118 GLU A N 1
ATOM 888 C CA . GLU A 1 118 ? 1.922 5.439 -13.944 1.00 94.25 118 GLU A CA 1
ATOM 889 C C . GLU A 1 118 ? 0.424 5.486 -13.611 1.00 94.25 118 GLU A C 1
ATOM 891 O O . GLU A 1 118 ? 0.048 5.214 -12.471 1.00 94.25 118 GLU A O 1
ATOM 896 N N . GLU A 1 119 ? -0.445 5.755 -14.589 1.00 94.94 119 GLU A N 1
ATOM 897 C CA . GLU A 1 119 ? -1.897 5.795 -14.375 1.00 94.94 119 GLU A CA 1
ATOM 898 C C . GLU A 1 119 ? -2.467 4.386 -14.186 1.00 94.94 119 GLU A C 1
ATOM 900 O O . GLU A 1 119 ? -3.337 4.153 -13.341 1.00 94.94 119 GLU A O 1
ATOM 905 N N . LYS A 1 120 ? -1.932 3.410 -14.927 1.00 96.44 120 LYS A N 1
ATOM 906 C CA . LYS A 1 120 ? -2.311 1.996 -14.786 1.00 96.44 120 LYS A CA 1
ATOM 907 C C . LYS A 1 120 ? -1.604 1.297 -13.635 1.00 96.44 120 LYS A C 1
ATOM 909 O O . LYS A 1 120 ? -2.053 0.233 -13.192 1.00 96.44 120 LYS A O 1
ATOM 914 N N . CYS A 1 121 ? -0.479 1.822 -13.157 1.00 96.75 121 CYS A N 1
ATOM 915 C CA . CYS A 1 121 ? 0.277 1.190 -12.087 1.00 96.75 121 CYS A CA 1
ATOM 916 C C . CYS A 1 121 ? -0.489 1.266 -10.759 1.00 96.75 121 CYS A C 1
ATOM 918 O O . CYS A 1 121 ? -0.721 2.332 -10.199 1.00 96.75 121 CYS A O 1
ATOM 920 N N . ARG A 1 122 ? -0.843 0.104 -10.202 1.00 96.31 122 ARG A N 1
ATOM 921 C CA . ARG A 1 122 ? -1.531 0.002 -8.901 1.00 96.31 122 ARG A CA 1
ATOM 922 C C . ARG A 1 122 ? -0.580 -0.257 -7.734 1.00 96.31 122 ARG A C 1
ATOM 924 O O . ARG A 1 122 ? -1.029 -0.682 -6.679 1.00 96.31 122 ARG A O 1
ATOM 931 N N . TYR A 1 123 ? 0.729 -0.078 -7.937 1.00 96.31 123 TYR A N 1
ATOM 932 C CA . TYR A 1 123 ? 1.762 -0.312 -6.919 1.00 96.31 123 TYR A CA 1
ATOM 933 C C . TYR A 1 123 ? 1.611 -1.665 -6.200 1.00 96.31 123 TYR A C 1
ATOM 935 O O . TYR A 1 123 ? 1.816 -1.763 -5.003 1.00 96.31 123 TYR A O 1
ATOM 943 N N . CYS A 1 124 ? 1.235 -2.736 -6.906 1.00 95.62 124 CYS A N 1
ATOM 944 C CA . CYS A 1 124 ? 1.045 -4.062 -6.296 1.00 95.62 124 CYS A CA 1
ATOM 945 C C . CYS A 1 124 ? 2.363 -4.839 -6.088 1.00 95.62 124 CYS A C 1
ATOM 947 O O . CYS A 1 124 ? 2.350 -5.945 -5.545 1.00 95.62 124 CYS A O 1
ATOM 949 N N . TYR A 1 125 ? 3.486 -4.289 -6.575 1.00 96.69 125 TYR A N 1
ATOM 950 C CA . TYR A 1 125 ? 4.850 -4.835 -6.504 1.00 96.69 125 TYR A CA 1
ATOM 951 C C . TYR A 1 125 ? 5.028 -6.271 -7.037 1.00 96.69 125 TYR A C 1
ATOM 953 O O . TYR A 1 125 ? 6.063 -6.896 -6.812 1.00 96.69 125 TYR A O 1
ATOM 961 N N . MET A 1 126 ? 4.070 -6.808 -7.800 1.00 96.25 126 MET A N 1
ATOM 962 C CA . MET A 1 126 ? 4.189 -8.166 -8.347 1.00 96.25 126 MET A CA 1
ATOM 963 C C . MET A 1 126 ? 5.364 -8.312 -9.315 1.00 96.25 126 MET A C 1
ATOM 965 O O . MET A 1 126 ? 6.055 -9.327 -9.278 1.00 96.25 126 MET A O 1
ATOM 969 N N . CYS A 1 127 ? 5.677 -7.279 -10.097 1.00 97.00 127 CYS A N 1
ATOM 970 C CA . CYS A 1 127 ? 6.878 -7.269 -10.932 1.00 97.00 127 CYS A CA 1
ATOM 971 C C . CYS A 1 127 ? 8.162 -7.435 -10.106 1.00 97.00 127 CYS A C 1
ATOM 973 O O . CYS A 1 127 ? 9.028 -8.206 -10.503 1.00 97.00 127 CYS A O 1
ATOM 975 N N . LYS A 1 128 ? 8.263 -6.821 -8.916 1.00 96.50 128 LYS A N 1
ATOM 976 C CA . LYS A 1 128 ? 9.427 -7.012 -8.038 1.00 96.50 128 LYS A CA 1
ATOM 977 C C . LYS A 1 128 ? 9.568 -8.466 -7.582 1.00 96.50 128 LYS A C 1
ATOM 979 O O . LYS A 1 128 ? 10.687 -8.961 -7.522 1.00 96.50 128 LYS A O 1
ATOM 984 N N . SER A 1 129 ? 8.460 -9.169 -7.328 1.00 95.06 129 SER A N 1
ATOM 985 C CA . SER A 1 129 ? 8.488 -10.571 -6.870 1.00 95.06 129 SER A CA 1
ATOM 986 C C . SER A 1 129 ? 9.061 -11.564 -7.889 1.00 95.06 129 SER A C 1
ATOM 988 O O . SER A 1 129 ? 9.497 -12.646 -7.509 1.00 95.06 129 SER A O 1
ATOM 990 N N . VAL A 1 130 ? 9.090 -11.196 -9.174 1.00 96.25 130 VAL A N 1
ATOM 991 C CA . VAL A 1 130 ? 9.640 -12.021 -10.266 1.00 96.25 130 VAL A CA 1
ATOM 992 C C . VAL A 1 130 ? 10.830 -11.368 -10.971 1.00 96.25 130 VAL A C 1
ATOM 994 O O . VAL A 1 130 ? 11.308 -11.893 -11.981 1.00 96.25 130 VAL A O 1
ATOM 997 N N . CYS A 1 131 ? 11.286 -10.223 -10.460 1.00 95.31 131 CYS A N 1
ATOM 998 C CA . CYS A 1 131 ? 12.332 -9.411 -11.063 1.00 95.31 131 CYS A CA 1
ATOM 999 C C . CYS A 1 131 ? 13.658 -10.168 -11.049 1.00 95.31 131 CYS A C 1
ATOM 1001 O O . CYS A 1 131 ? 14.141 -10.578 -9.993 1.00 95.31 131 CYS A O 1
ATOM 1003 N N . LYS A 1 132 ? 14.270 -10.315 -12.224 1.00 90.31 132 LYS A N 1
ATOM 1004 C CA . LYS A 1 132 ? 15.655 -10.774 -12.347 1.00 90.31 132 LYS A CA 1
ATOM 1005 C C . LYS A 1 132 ? 16.602 -9.579 -12.236 1.00 90.31 132 LYS A C 1
ATOM 1007 O O . LYS A 1 132 ? 16.162 -8.438 -12.353 1.00 90.31 132 LYS A O 1
ATOM 1012 N N . ASN A 1 133 ? 17.879 -9.844 -11.966 1.00 90.50 133 ASN A N 1
ATOM 1013 C CA . ASN A 1 133 ? 18.975 -8.863 -12.008 1.00 90.50 133 ASN A CA 1
ATOM 1014 C C . ASN A 1 133 ? 18.778 -7.587 -11.159 1.00 90.50 133 ASN A C 1
ATOM 1016 O O . ASN A 1 133 ? 19.518 -6.626 -11.317 1.00 90.50 133 ASN A O 1
ATOM 1020 N N . ASN A 1 134 ? 17.804 -7.574 -10.239 1.00 90.25 134 ASN A N 1
ATOM 1021 C CA . ASN A 1 134 ? 17.482 -6.445 -9.362 1.00 90.25 134 ASN A CA 1
ATOM 1022 C C . ASN A 1 134 ? 17.282 -5.094 -10.075 1.00 90.25 134 ASN A C 1
ATOM 1024 O O . ASN A 1 134 ? 17.533 -4.048 -9.490 1.00 90.25 134 ASN A O 1
ATOM 1028 N N . VAL A 1 135 ? 16.737 -5.107 -11.294 1.00 95.94 135 VAL A N 1
ATOM 1029 C CA . VAL A 1 135 ? 16.447 -3.885 -12.071 1.00 95.94 135 VAL A CA 1
ATOM 1030 C C . VAL A 1 135 ? 15.294 -3.037 -11.505 1.00 95.94 135 VAL A C 1
ATOM 1032 O O . VAL A 1 135 ? 15.035 -1.939 -11.986 1.00 95.94 135 VAL A O 1
ATOM 1035 N N . ILE A 1 136 ? 14.609 -3.528 -10.468 1.00 97.44 136 ILE A N 1
ATOM 1036 C CA . ILE A 1 136 ? 13.594 -2.801 -9.699 1.00 97.44 136 ILE A CA 1
ATOM 1037 C C . ILE A 1 136 ? 14.091 -2.638 -8.262 1.00 97.44 136 ILE A C 1
ATOM 1039 O O . ILE A 1 136 ? 14.254 -3.639 -7.548 1.00 97.44 136 ILE A O 1
ATOM 1043 N N . ASP A 1 137 ? 14.256 -1.395 -7.823 1.00 97.06 137 ASP A N 1
ATOM 1044 C CA . ASP A 1 137 ? 14.610 -1.037 -6.453 1.00 97.06 137 ASP A CA 1
ATOM 1045 C C . ASP A 1 137 ? 13.369 -0.564 -5.683 1.00 97.06 137 ASP A C 1
ATOM 1047 O O . ASP A 1 137 ? 12.655 0.345 -6.107 1.00 97.06 137 ASP A O 1
ATOM 1051 N N . ILE A 1 138 ? 13.109 -1.206 -4.544 1.00 96.69 138 ILE A N 1
ATOM 1052 C CA . ILE A 1 138 ? 11.996 -0.867 -3.648 1.00 96.69 138 ILE A CA 1
ATOM 1053 C C . ILE A 1 138 ? 12.460 -0.223 -2.337 1.00 96.69 138 ILE A C 1
ATOM 1055 O O . ILE A 1 138 ? 11.644 0.049 -1.464 1.00 96.69 138 ILE A O 1
ATOM 1059 N N . GLY A 1 139 ? 13.764 0.019 -2.195 1.00 95.00 139 GLY A N 1
ATOM 1060 C CA . GLY A 1 139 ? 14.365 0.521 -0.972 1.00 95.00 139 GLY A CA 1
ATOM 1061 C C . GLY A 1 139 ? 14.338 -0.488 0.174 1.00 95.00 139 GLY A C 1
ATOM 1062 O O . GLY A 1 139 ? 14.149 -1.693 -0.002 1.00 95.00 139 GLY A O 1
ATOM 1063 N N . SER A 1 140 ? 14.561 0.039 1.370 1.00 95.06 140 SER A N 1
ATOM 1064 C CA . SER A 1 140 ? 14.533 -0.691 2.632 1.00 95.06 140 SER A CA 1
ATOM 1065 C C . SER A 1 140 ? 14.065 0.254 3.726 1.00 95.06 140 SER A C 1
ATOM 1067 O O . SER A 1 140 ? 14.343 1.451 3.660 1.00 95.06 140 SER A O 1
ATOM 1069 N N . SER A 1 141 ? 13.412 -0.274 4.754 1.00 95.62 141 SER A N 1
ATOM 1070 C CA . SER A 1 141 ? 13.095 0.489 5.959 1.00 95.62 141 SER A CA 1
ATOM 1071 C C . SER A 1 141 ? 13.662 -0.199 7.192 1.00 95.62 141 SER A C 1
ATOM 1073 O O . SER A 1 141 ? 13.669 -1.425 7.310 1.00 95.62 141 SER A O 1
ATOM 1075 N N . THR A 1 142 ? 14.145 0.610 8.124 1.00 96.50 142 THR A N 1
ATOM 1076 C CA . THR A 1 142 ? 14.468 0.184 9.481 1.00 96.50 142 THR A CA 1
ATOM 1077 C C . THR A 1 142 ? 13.198 -0.218 10.228 1.00 96.50 142 THR A C 1
ATOM 1079 O O . THR A 1 142 ? 12.069 0.071 9.822 1.00 96.50 142 THR A O 1
ATOM 1082 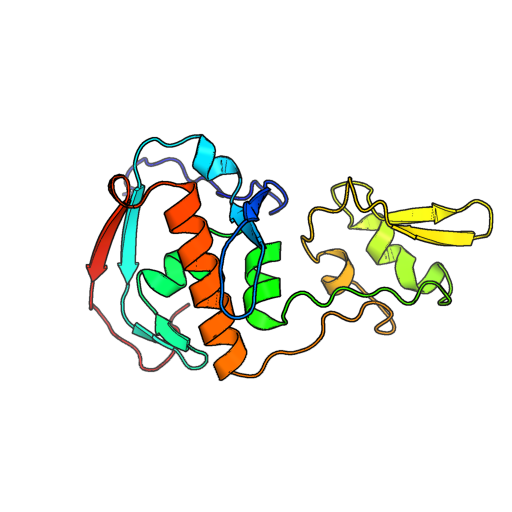N N . ARG A 1 143 ? 13.373 -0.856 11.387 1.00 94.44 143 ARG A N 1
ATOM 1083 C CA . ARG A 1 143 ? 12.256 -1.240 12.254 1.00 94.44 143 ARG A CA 1
ATOM 1084 C C . ARG A 1 143 ? 11.405 -0.041 12.697 1.00 94.44 143 ARG A C 1
ATOM 1086 O O . ARG A 1 143 ? 10.182 -0.141 12.731 1.00 94.44 143 ARG A O 1
ATOM 1093 N N . GLU A 1 144 ? 12.037 1.077 13.043 1.00 95.81 144 GLU A N 1
ATOM 1094 C CA . GLU A 1 144 ? 11.340 2.282 13.511 1.00 95.81 144 GLU A CA 1
ATOM 1095 C C . GLU A 1 144 ? 10.542 2.945 12.381 1.00 95.81 144 GLU A C 1
ATOM 1097 O O . GLU A 1 144 ? 9.400 3.380 12.566 1.00 95.81 144 GLU A O 1
ATOM 1102 N N . GLU A 1 145 ? 11.114 2.945 11.178 1.00 97.25 145 GLU A N 1
ATOM 1103 C CA . GLU A 1 145 ? 10.434 3.413 9.979 1.00 97.25 145 GLU A CA 1
ATOM 1104 C C . GLU A 1 145 ? 9.238 2.528 9.647 1.00 97.25 145 GLU A C 1
ATOM 1106 O O . GLU A 1 145 ? 8.162 3.073 9.434 1.00 97.25 145 GLU A O 1
ATOM 1111 N N . PHE A 1 146 ? 9.382 1.200 9.699 1.00 97.00 146 PHE A N 1
ATOM 1112 C CA . PHE A 1 146 ? 8.273 0.262 9.500 1.00 97.00 146 PHE A CA 1
ATOM 1113 C C . PHE A 1 146 ? 7.108 0.529 10.463 1.00 97.00 146 PHE A C 1
ATOM 1115 O O . PHE A 1 146 ? 5.956 0.612 10.039 1.00 97.00 146 PHE A O 1
ATOM 1122 N N . ILE A 1 147 ? 7.393 0.713 11.758 1.00 96.88 147 ILE A N 1
ATOM 1123 C CA . ILE A 1 147 ? 6.361 1.022 12.759 1.00 96.88 147 ILE A CA 1
ATOM 1124 C C . ILE A 1 147 ? 5.648 2.329 12.403 1.00 96.88 147 ILE A C 1
ATOM 1126 O O . ILE A 1 147 ? 4.420 2.381 12.406 1.00 96.88 147 ILE A O 1
ATOM 1130 N N . THR A 1 148 ? 6.408 3.368 12.059 1.00 97.69 148 THR A N 1
ATOM 1131 C CA . THR A 1 148 ? 5.849 4.681 11.719 1.00 97.69 148 THR A CA 1
ATOM 1132 C C . THR A 1 148 ? 5.015 4.627 10.435 1.00 97.69 148 THR A C 1
ATOM 1134 O O . THR A 1 148 ? 3.895 5.123 10.404 1.00 97.69 148 THR A O 1
ATOM 1137 N N . GLN A 1 149 ? 5.520 3.973 9.390 1.00 98.25 149 GLN A N 1
ATOM 1138 C CA . GLN A 1 149 ? 4.837 3.807 8.107 1.00 98.25 149 GLN A CA 1
ATOM 1139 C C . GLN A 1 149 ? 3.547 2.977 8.247 1.00 98.25 149 GLN A C 1
ATOM 1141 O O . GLN A 1 149 ? 2.531 3.288 7.629 1.00 98.25 149 GLN A O 1
ATOM 1146 N N . MET A 1 150 ? 3.553 1.946 9.099 1.00 97.94 150 MET A N 1
ATOM 1147 C CA . MET A 1 150 ? 2.351 1.184 9.450 1.00 97.94 150 MET A CA 1
ATOM 1148 C C . MET A 1 150 ? 1.307 2.061 10.158 1.00 97.94 150 MET A C 1
ATOM 1150 O O . MET A 1 150 ? 0.114 1.920 9.891 1.00 97.94 150 MET A O 1
ATOM 1154 N N . VAL A 1 151 ? 1.733 2.958 11.053 1.00 98.12 151 VAL A N 1
ATOM 1155 C CA . VAL A 1 151 ? 0.828 3.909 11.716 1.00 98.12 151 VAL A CA 1
ATOM 1156 C C . VAL A 1 151 ? 0.252 4.903 10.708 1.00 98.12 151 VAL A C 1
ATOM 1158 O O . VAL A 1 151 ? -0.955 5.110 10.721 1.00 98.12 151 VAL A O 1
ATOM 1161 N N . ASP A 1 152 ? 1.054 5.437 9.785 1.00 98.56 152 ASP A N 1
ATOM 1162 C CA . ASP A 1 152 ? 0.558 6.324 8.721 1.00 98.56 152 ASP A CA 1
ATOM 1163 C C . ASP A 1 152 ? -0.512 5.640 7.853 1.00 98.56 152 ASP A C 1
ATOM 1165 O O . ASP A 1 152 ? -1.551 6.231 7.556 1.00 98.56 152 ASP A O 1
ATOM 1169 N N . ASN A 1 153 ? -0.305 4.365 7.500 1.00 98.56 153 ASN A N 1
ATOM 1170 C CA . ASN A 1 153 ? -1.325 3.552 6.837 1.00 98.56 153 ASN A CA 1
ATOM 1171 C C . ASN A 1 153 ? -2.608 3.446 7.672 1.00 98.56 153 ASN A C 1
ATOM 1173 O O . ASN A 1 153 ? -3.701 3.596 7.132 1.00 98.56 153 ASN A O 1
ATOM 1177 N N . ALA A 1 154 ? -2.490 3.188 8.979 1.00 98.44 154 ALA A N 1
ATOM 1178 C CA . ALA A 1 154 ? -3.647 3.072 9.862 1.00 98.44 154 ALA A CA 1
ATOM 1179 C C . ALA A 1 154 ? -4.422 4.395 9.961 1.00 98.44 154 ALA A C 1
ATOM 1181 O O . ALA A 1 154 ? -5.648 4.372 9.884 1.00 98.44 154 ALA A O 1
ATOM 1182 N N . VAL A 1 155 ? -3.721 5.532 10.061 1.00 98.31 155 VAL A N 1
ATOM 1183 C CA . VAL A 1 155 ? -4.331 6.871 10.027 1.00 98.31 155 VAL A CA 1
ATOM 1184 C C . VAL A 1 155 ? -5.102 7.061 8.726 1.00 98.31 155 VAL A C 1
ATOM 1186 O O . VAL A 1 155 ? -6.281 7.387 8.770 1.00 98.31 155 VAL A O 1
ATOM 1189 N N . GLY A 1 156 ? -4.498 6.758 7.573 1.00 98.31 156 GLY A N 1
ATOM 1190 C CA . GLY A 1 156 ? -5.192 6.898 6.294 1.00 98.31 156 GLY A CA 1
ATOM 1191 C C . GLY A 1 156 ? -6.426 5.997 6.164 1.00 98.31 156 GLY A C 1
ATOM 1192 O O . GLY A 1 156 ? -7.435 6.429 5.616 1.00 98.31 156 GLY A O 1
ATOM 1193 N N . VAL A 1 157 ? -6.410 4.778 6.714 1.00 98.50 157 VAL A N 1
ATOM 1194 C CA . VAL A 1 157 ? -7.612 3.923 6.753 1.00 98.50 157 VAL A CA 1
ATOM 1195 C C . VAL A 1 157 ? -8.704 4.540 7.636 1.00 98.50 157 VAL A C 1
ATOM 1197 O O . VAL A 1 157 ? -9.864 4.558 7.231 1.00 98.50 157 VAL A O 1
ATOM 1200 N N . VAL A 1 158 ? -8.352 5.053 8.820 1.00 98.31 158 VAL A N 1
ATOM 1201 C CA . VAL A 1 158 ? -9.306 5.694 9.745 1.00 98.31 158 VAL A CA 1
ATOM 1202 C C . VAL A 1 158 ? -9.902 6.963 9.138 1.00 98.31 158 VAL A C 1
ATOM 1204 O O . VAL A 1 158 ? -11.115 7.155 9.217 1.00 98.31 158 VAL A O 1
ATOM 1207 N N . ASP A 1 159 ? -9.075 7.795 8.507 1.00 97.69 159 ASP A N 1
ATOM 1208 C CA . ASP A 1 159 ? -9.500 9.035 7.855 1.00 97.69 159 ASP A CA 1
ATOM 1209 C C . ASP A 1 159 ? -10.406 8.751 6.654 1.00 97.69 159 ASP A C 1
ATOM 1211 O O . ASP A 1 159 ? -11.430 9.409 6.480 1.00 97.69 159 ASP A O 1
ATOM 1215 N N . TYR A 1 160 ? -10.063 7.738 5.852 1.00 98.06 160 TYR A N 1
ATOM 1216 C CA . TYR A 1 160 ? -10.873 7.313 4.714 1.00 98.06 160 TYR A CA 1
ATOM 1217 C C . TYR A 1 160 ? -12.236 6.759 5.148 1.00 98.06 160 TYR A C 1
ATOM 1219 O O . TYR A 1 160 ? -13.273 7.147 4.612 1.00 98.06 160 TYR A O 1
ATOM 1227 N N . PHE A 1 161 ? -12.236 5.819 6.097 1.00 97.81 161 PHE A N 1
ATOM 1228 C CA . PHE A 1 161 ? -13.447 5.092 6.475 1.00 97.81 161 PHE A CA 1
ATOM 1229 C C . PHE A 1 161 ? -14.355 5.924 7.388 1.00 97.81 161 PHE A C 1
ATOM 1231 O O . PHE A 1 161 ? -15.577 5.832 7.296 1.00 97.81 161 PHE A O 1
ATOM 1238 N N . GLY A 1 162 ? -13.762 6.767 8.236 1.00 97.69 162 GLY A N 1
ATOM 1239 C CA . GLY A 1 162 ? -14.433 7.574 9.247 1.00 97.69 162 GLY A CA 1
ATOM 1240 C C . GLY A 1 162 ? -14.316 6.949 10.636 1.00 97.69 162 GLY A C 1
ATOM 1241 O O . GLY A 1 162 ? -14.844 5.869 10.896 1.00 97.69 162 GLY A O 1
ATOM 1242 N N . LYS A 1 163 ? -13.664 7.664 11.561 1.00 96.12 163 LYS A N 1
ATOM 1243 C CA . LYS A 1 163 ? -13.390 7.203 12.935 1.00 96.12 163 LYS A CA 1
ATOM 1244 C C . LYS A 1 163 ? -14.628 6.697 13.693 1.00 96.12 163 LYS A C 1
ATOM 1246 O O . LYS A 1 163 ? -14.529 5.710 14.413 1.00 96.12 163 LYS A O 1
ATOM 1251 N N . ASP A 1 164 ? -15.786 7.327 13.488 1.00 97.75 164 ASP A N 1
ATOM 1252 C CA . ASP A 1 164 ? -17.030 7.017 14.209 1.00 97.75 164 ASP A CA 1
ATOM 1253 C C . ASP A 1 164 ? -17.755 5.784 13.634 1.00 97.75 164 ASP A C 1
ATOM 1255 O O . ASP A 1 164 ? -18.770 5.340 14.167 1.00 97.75 164 ASP A O 1
ATOM 1259 N N . LYS A 1 165 ? -17.232 5.206 12.544 1.00 98.12 165 LYS A N 1
ATOM 1260 C CA . LYS A 1 165 ? -17.776 4.014 11.878 1.00 98.12 165 LYS A CA 1
ATOM 1261 C C . LYS A 1 165 ? -16.996 2.735 12.193 1.00 98.12 165 LYS A C 1
ATOM 1263 O O . LYS A 1 165 ? -17.376 1.666 11.711 1.00 98.12 165 LYS A O 1
ATOM 1268 N N . ILE A 1 166 ? -15.922 2.825 12.981 1.00 98.25 166 ILE A N 1
ATOM 1269 C CA . ILE A 1 166 ? -15.050 1.692 13.307 1.00 98.25 166 ILE A CA 1
ATOM 1270 C C . ILE A 1 166 ? -15.192 1.334 14.787 1.00 98.25 166 ILE A C 1
ATOM 1272 O O . ILE A 1 166 ? -14.944 2.156 15.666 1.00 98.25 166 ILE A O 1
ATOM 1276 N N . PHE A 1 167 ? -15.531 0.078 15.062 1.00 98.06 167 PHE A N 1
ATOM 1277 C CA . PHE A 1 167 ? -15.537 -0.500 16.400 1.00 98.06 167 PHE A CA 1
ATOM 1278 C C . PHE A 1 167 ? -14.365 -1.469 16.568 1.00 98.06 167 PHE A C 1
ATOM 1280 O O . PHE A 1 167 ? -14.135 -2.331 15.718 1.00 98.06 167 PHE A O 1
ATOM 1287 N N . TYR A 1 168 ? -13.628 -1.355 17.672 1.00 97.44 168 TYR A N 1
ATOM 1288 C CA . TYR A 1 168 ? -12.404 -2.121 17.910 1.00 97.44 168 TYR A CA 1
ATOM 1289 C C . TYR A 1 168 ? -12.600 -3.156 19.011 1.00 97.44 168 TYR A C 1
ATOM 1291 O O . TYR A 1 168 ? -13.008 -2.817 20.119 1.00 97.44 168 TYR A O 1
ATOM 1299 N N . ILE A 1 169 ? -12.226 -4.405 18.732 1.00 96.56 169 ILE A N 1
ATOM 1300 C CA . ILE A 1 169 ? -12.184 -5.472 19.734 1.00 96.56 169 ILE A CA 1
ATOM 1301 C C . ILE A 1 169 ? -10.789 -6.082 19.699 1.00 96.56 169 ILE A C 1
ATOM 1303 O O . ILE A 1 169 ? -10.397 -6.675 18.695 1.00 96.56 169 ILE A O 1
ATOM 1307 N N . ASN A 1 170 ? -10.044 -5.951 20.796 1.00 94.25 170 ASN A N 1
ATOM 1308 C CA . ASN A 1 170 ? -8.776 -6.652 20.975 1.00 94.25 170 ASN A CA 1
ATOM 1309 C C . ASN A 1 170 ? -8.975 -7.762 21.998 1.00 94.25 170 ASN A C 1
ATOM 1311 O O . ASN A 1 170 ? -9.396 -7.493 23.121 1.00 94.25 170 ASN A O 1
ATOM 1315 N N . TYR A 1 171 ? -8.665 -8.993 21.611 1.00 93.75 171 TYR A N 1
ATOM 1316 C CA . TYR A 1 171 ? -8.706 -10.140 22.508 1.00 93.75 171 TYR A CA 1
ATOM 1317 C C . TYR A 1 171 ? -7.294 -10.668 22.746 1.00 93.75 171 TYR A C 1
ATOM 1319 O O . TYR A 1 171 ? -6.490 -10.800 21.822 1.00 93.75 171 TYR A O 1
ATOM 1327 N N . VAL A 1 172 ? -7.000 -10.947 24.013 1.00 91.50 172 VAL A N 1
ATOM 1328 C CA . VAL A 1 172 ? -5.713 -11.452 24.493 1.0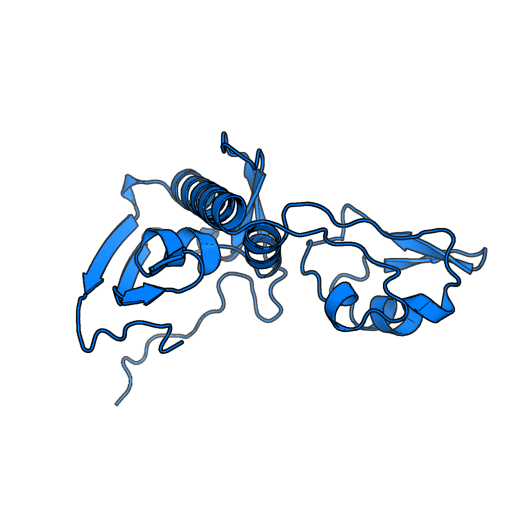0 91.50 172 VAL A CA 1
ATOM 1329 C C . VAL A 1 172 ? -5.941 -12.897 24.927 1.00 91.50 172 VAL A C 1
ATOM 1331 O O . VAL A 1 172 ? -6.396 -13.150 26.038 1.00 91.50 172 VAL A O 1
ATOM 1334 N N . ILE A 1 173 ? -5.692 -13.837 24.023 1.00 90.12 173 ILE A N 1
ATOM 1335 C CA . ILE A 1 173 ? -5.837 -15.284 24.248 1.00 90.12 173 ILE A CA 1
ATOM 1336 C C . ILE A 1 173 ? -4.607 -15.973 23.663 1.00 90.12 173 ILE A C 1
ATOM 1338 O O . ILE A 1 173 ? -4.083 -15.476 22.675 1.00 90.12 173 ILE A O 1
ATOM 1342 N N . ASP A 1 174 ? -4.113 -17.054 24.265 1.00 86.50 174 ASP A N 1
ATOM 1343 C CA . ASP A 1 174 ? -3.029 -17.885 23.703 1.00 86.50 174 ASP A CA 1
ATOM 1344 C C . ASP A 1 174 ? -1.815 -17.093 23.168 1.00 86.50 174 ASP A C 1
ATOM 1346 O O . ASP A 1 174 ? -1.310 -17.319 22.071 1.00 86.50 174 ASP A O 1
ATOM 1350 N N . VAL A 1 175 ? -1.359 -16.100 23.939 1.00 82.25 175 VAL A N 1
ATOM 1351 C CA . VAL A 1 175 ? -0.363 -15.128 23.471 1.00 82.25 175 VAL A CA 1
ATOM 1352 C C . VAL A 1 175 ? 1.026 -15.751 23.355 1.00 82.25 175 VAL A C 1
ATOM 1354 O O . VAL A 1 175 ? 1.643 -16.128 24.351 1.00 82.25 175 VAL A O 1
ATOM 1357 N N . THR A 1 176 ? 1.573 -15.746 22.141 1.00 75.06 176 THR A N 1
ATOM 1358 C CA . THR A 1 176 ? 2.966 -16.110 21.860 1.00 75.06 176 THR A CA 1
ATOM 1359 C C . THR A 1 176 ? 3.893 -14.892 21.849 1.00 75.06 176 THR A C 1
ATOM 1361 O O . THR A 1 176 ? 3.487 -13.757 21.581 1.00 75.06 176 THR A O 1
ATOM 1364 N N . TRP A 1 177 ? 5.188 -15.128 22.097 1.00 70.62 177 TRP A N 1
ATOM 1365 C CA . TRP A 1 177 ? 6.214 -14.077 22.029 1.00 70.62 177 TRP A CA 1
ATOM 1366 C C . TRP A 1 177 ? 6.453 -13.559 20.591 1.00 70.62 177 TRP A C 1
ATOM 1368 O O . TRP A 1 177 ? 6.756 -12.380 20.403 1.00 70.62 177 TRP A O 1
ATOM 1378 N N . GLN A 1 178 ? 6.282 -14.412 19.569 1.00 68.06 178 GLN A N 1
ATOM 1379 C CA . GLN A 1 178 ? 6.383 -14.053 18.141 1.00 68.06 178 GLN A CA 1
ATOM 1380 C C . GLN A 1 178 ? 5.029 -14.088 17.415 1.00 68.06 178 GLN A C 1
ATOM 1382 O O . GLN A 1 178 ? 3.987 -14.290 18.029 1.00 68.06 178 GLN A O 1
ATOM 1387 N N . CYS A 1 179 ? 5.018 -13.830 16.096 1.00 65.19 179 CYS A N 1
ATOM 1388 C CA . CYS A 1 179 ? 3.857 -14.158 15.257 1.00 65.19 179 CYS A CA 1
ATOM 1389 C C . CYS A 1 179 ? 3.616 -15.650 15.151 1.00 65.19 179 CYS A C 1
ATOM 1391 O O . CYS A 1 179 ? 4.519 -16.397 14.822 1.00 65.19 179 CYS A O 1
ATOM 1393 N N . ASP A 1 180 ? 2.392 -16.009 15.523 1.00 64.44 180 ASP A N 1
ATOM 1394 C CA . ASP A 1 180 ? 1.622 -17.198 15.194 1.00 64.44 180 ASP A CA 1
ATOM 1395 C C . ASP A 1 180 ? 0.838 -17.017 13.877 1.00 64.44 180 ASP A 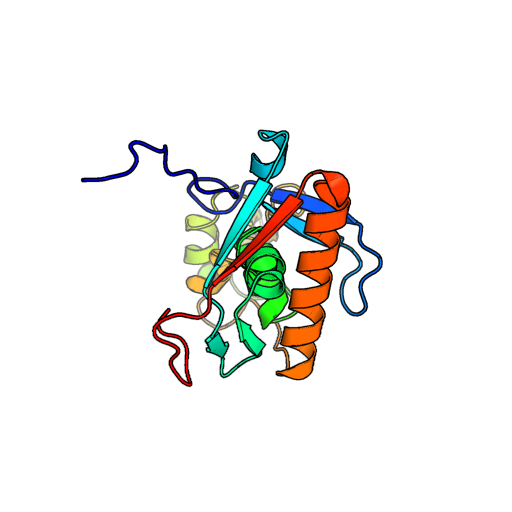C 1
ATOM 1397 O O . ASP A 1 180 ? 0.138 -17.924 13.431 1.00 64.44 180 ASP A O 1
ATOM 1401 N N . CYS A 1 181 ? 0.995 -15.847 13.246 1.00 57.41 181 CYS A N 1
ATOM 1402 C CA . CYS A 1 181 ? 0.911 -15.686 11.804 1.00 57.41 181 CYS A CA 1
ATOM 1403 C C . CYS A 1 181 ? 2.237 -16.118 11.146 1.00 57.41 181 CYS A C 1
ATOM 1405 O O . CYS A 1 181 ? 2.171 -16.572 9.990 1.00 57.41 181 CYS A O 1
#

pLDDT: mean 94.11, std 6.66, range [57.41, 98.56]

Organism: NCBI:txid412755

InterPro domains:
  IPR007160 Domain of unknown function DUF362 [PF04015] (9-181)
  IPR017896 4Fe-4S ferredoxin-type, iron-sulphur binding domain [PS51379] (112-141)

Foldseek 3Di:
DDPPDDDDQLQHPLQLQWDWFAFPAPQDRTATFRNNLVVDQFAEAEWEWAAAPLQRIGFSLLCQLQVRGTLQSNLCLFFNAAKDAQQVDACVQQPVVCVQLPQNQWDADPVRTIHGNPVSDSNNCRSVVVGPPCRIDSGGDDSVSSNRSSNRSNRRSCVVNPVVRYHGDYDHDPYDNHDPD

Sequence (181 aa):
DTMGAKLLMLDGLVGTDIIKQPVNGKRFNEVLVAGRLKEFDHMILATHFKGHGGSGFGGSIKNLGIGCVSKGGKVQAHMGKKFEFNFEAPISDYEKCLKICPTNALRESPDGKLIRDEEKCRYCYMCKSVCKNNVIDIGSSTREEFITQMVDNAVGVVDYFGKDKIFYINYVIDVTWQCDC

Secondary structure (DSSP, 8-state):
----PPP--TTTTTT--EEEEE---SS-SEEEEEGGGGG-S-EEEEEE-EEETTTEEESHHHIIIIISB-HHHHHHHHH-S--EE-TTS-GGGTHHHHHH-TT--EEE-TTS-EEE-TTT-----HHHHT-STT-EE-----HHHHHHHHHHHHHHHHHHH-GGGEEEEEE--S--SS---